Protein AF-A0A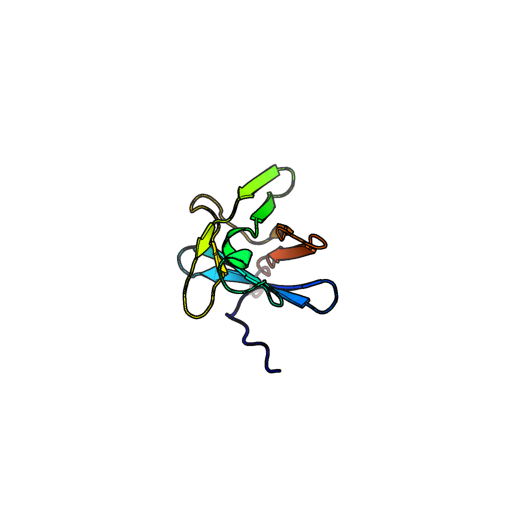1Y1QJY5-F1 (afdb_monomer_lite)

Sequence (114 aa):
MTSRTNGGIVATVDDVHHELVIAEDGKVSLYAEGLPEGDALKAVKVRLTVLKGTEKQESDMTLVEGDEAHFAAAAEVKLVAGDKVVALIQPAEGKPRMAKFEIPAETPVATPSK

Secondary structure (DSSP, 8-state):
------SSEEEEETTEEEEEEE-TT--EEEEETTPPPTHHHHT-EEEEEEEETTEEEEEEEEEE-SSS-EEEPPTT----TT-EEEEEEE-SSS--EEEEEEPPPPP---PPP-

Foldseek 3Di:
DDPDAPPFFWFADPNWIKGWDQDPLRKTKIATPPQDDDPQNQQKKKKKWKDDPPDIDIFTWPWDDDPGIITTTDPPDGDDAQIKMWMWIDGPDDDITITIGGRHHPDPPPDPDD

Radius of gyration: 15.48 Å; chains: 1; bounding box: 37×28×60 Å

Organism: NCBI:txid525917

pLDDT: mean 89.3, std 13.59, range [36.91, 98.69]

Structure (mmCIF, N/CA/C/O backbone):
data_AF-A0A1Y1QJY5-F1
#
_entry.id   AF-A0A1Y1QJY5-F1
#
loop_
_atom_site.group_PDB
_atom_site.id
_atom_site.type_symbol
_atom_site.label_atom_id
_atom_site.label_alt_id
_atom_site.label_comp_id
_atom_site.label_asym_id
_atom_site.label_entity_id
_atom_site.label_seq_id
_atom_site.pdbx_PDB_ins_code
_atom_site.Cartn_x
_atom_site.Cartn_y
_atom_site.Cartn_z
_atom_site.occupancy
_atom_site.B_iso_or_equiv
_atom_site.auth_seq_id
_atom_site.auth_comp_id
_atom_site.auth_asym_id
_atom_site.auth_atom_id
_atom_site.pdbx_PDB_model_num
ATOM 1 N N . MET A 1 1 ? 15.175 -17.786 -1.683 1.00 36.91 1 MET A N 1
ATOM 2 C CA . MET A 1 1 ? 15.046 -16.330 -1.480 1.00 36.91 1 MET A CA 1
ATOM 3 C C . MET A 1 1 ? 14.533 -16.115 -0.075 1.00 36.91 1 MET A C 1
ATOM 5 O O . MET A 1 1 ? 13.481 -16.641 0.256 1.00 36.91 1 MET A O 1
ATOM 9 N N . THR A 1 2 ? 15.310 -15.462 0.778 1.00 38.16 2 THR A N 1
ATOM 10 C CA . THR A 1 2 ? 14.882 -15.069 2.122 1.00 38.16 2 THR A CA 1
ATOM 11 C C . THR A 1 2 ? 14.063 -13.791 1.981 1.00 38.16 2 THR A C 1
ATOM 13 O O . THR A 1 2 ? 14.630 -12.737 1.714 1.00 38.16 2 THR A O 1
ATOM 16 N N . SER A 1 3 ? 12.739 -13.900 2.109 1.00 48.44 3 SER A N 1
ATOM 17 C CA . SER A 1 3 ? 11.848 -12.747 2.276 1.00 48.44 3 SER A CA 1
ATOM 18 C C . SER A 1 3 ? 12.328 -11.962 3.497 1.00 48.44 3 SER A C 1
ATOM 20 O O . SER A 1 3 ? 12.235 -12.465 4.618 1.00 48.44 3 SER A O 1
ATOM 22 N N . ARG A 1 4 ? 12.908 -10.771 3.303 1.00 58.16 4 ARG A N 1
ATOM 23 C CA . ARG A 1 4 ? 13.114 -9.836 4.414 1.00 58.16 4 ARG A CA 1
ATOM 24 C C . ARG A 1 4 ? 11.753 -9.234 4.716 1.00 58.16 4 ARG A C 1
ATOM 26 O O . ARG A 1 4 ? 11.231 -8.487 3.906 1.00 58.16 4 ARG A O 1
ATOM 33 N N . THR A 1 5 ? 11.170 -9.608 5.843 1.00 71.38 5 THR A N 1
ATOM 34 C CA . THR A 1 5 ? 9.990 -8.927 6.371 1.00 71.38 5 THR A CA 1
ATOM 35 C C . THR A 1 5 ? 10.462 -7.698 7.139 1.00 71.38 5 THR A C 1
ATOM 37 O O . THR A 1 5 ? 11.270 -7.826 8.061 1.00 71.38 5 THR A O 1
ATOM 40 N N . ASN A 1 6 ? 9.944 -6.529 6.787 1.00 80.56 6 ASN A N 1
ATOM 41 C CA . ASN A 1 6 ? 10.116 -5.257 7.484 1.00 80.56 6 ASN A CA 1
ATOM 42 C C . ASN A 1 6 ? 9.325 -5.183 8.811 1.00 80.56 6 ASN A C 1
ATOM 44 O O . ASN A 1 6 ? 9.254 -4.129 9.439 1.00 80.56 6 ASN A O 1
ATOM 48 N N . GLY A 1 7 ? 8.736 -6.301 9.252 1.00 84.81 7 GLY A N 1
ATOM 49 C CA . GLY A 1 7 ? 7.939 -6.397 10.478 1.00 84.81 7 GLY A CA 1
ATOM 50 C C . GLY A 1 7 ? 6.471 -6.017 10.273 1.00 84.81 7 GLY A C 1
ATOM 51 O O . GLY A 1 7 ? 5.768 -5.748 11.244 1.00 84.81 7 GLY A O 1
ATOM 52 N N . GLY A 1 8 ? 6.018 -5.969 9.019 1.00 91.19 8 GLY A N 1
ATOM 53 C CA . GLY A 1 8 ? 4.657 -5.630 8.632 1.00 91.19 8 GLY A CA 1
ATOM 54 C C . GLY A 1 8 ? 3.725 -6.834 8.504 1.00 91.19 8 GLY A C 1
ATOM 55 O O . GLY A 1 8 ? 4.054 -7.979 8.819 1.00 91.19 8 GLY A O 1
ATOM 56 N N . ILE A 1 9 ? 2.521 -6.553 8.015 1.00 95.25 9 ILE A N 1
ATOM 57 C CA . ILE A 1 9 ? 1.497 -7.549 7.700 1.00 95.25 9 ILE A CA 1
ATOM 58 C C . ILE A 1 9 ? 1.692 -7.972 6.248 1.00 95.25 9 ILE A C 1
ATOM 60 O O . ILE A 1 9 ? 1.639 -7.137 5.345 1.00 95.25 9 ILE A O 1
ATOM 64 N N . VAL A 1 10 ? 1.898 -9.267 6.017 1.00 95.75 10 VAL A N 1
ATOM 65 C CA . VAL A 1 10 ? 2.157 -9.812 4.680 1.00 95.75 10 VAL A CA 1
ATOM 66 C C . VAL A 1 10 ? 0.874 -10.360 4.059 1.00 95.75 10 VAL A C 1
ATOM 68 O O . VAL A 1 10 ? 0.126 -11.100 4.697 1.00 95.75 10 VAL A O 1
ATOM 71 N N . ALA A 1 11 ? 0.648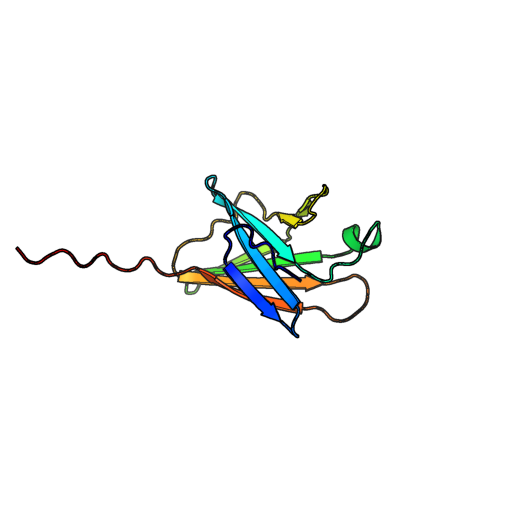 -10.025 2.793 1.00 96.56 11 ALA A N 1
ATOM 72 C CA . ALA A 1 11 ? -0.354 -10.625 1.928 1.00 96.56 11 ALA A CA 1
ATOM 73 C C . ALA A 1 11 ? 0.331 -11.241 0.700 1.00 96.56 11 ALA A C 1
ATOM 75 O O . ALA A 1 11 ? 1.273 -10.665 0.160 1.00 96.56 11 ALA A O 1
ATOM 76 N N . THR A 1 12 ? -0.167 -12.388 0.238 1.00 95.31 12 THR A N 1
ATOM 77 C CA . THR A 1 12 ? 0.343 -13.065 -0.964 1.00 95.31 12 THR A CA 1
ATOM 78 C C . THR A 1 12 ? -0.721 -13.047 -2.054 1.00 95.31 12 THR A C 1
ATOM 80 O O . THR A 1 12 ? -1.853 -13.477 -1.826 1.00 95.31 12 THR A O 1
ATOM 83 N N . VAL A 1 13 ? -0.360 -12.566 -3.245 1.00 95.00 13 VAL A N 1
ATOM 84 C CA . VAL A 1 13 ? -1.228 -12.540 -4.432 1.00 95.00 13 VAL A CA 1
ATOM 85 C C . VAL A 1 13 ? -0.456 -13.125 -5.606 1.00 95.00 13 VAL A C 1
ATOM 87 O O . VAL A 1 13 ? 0.574 -12.574 -5.978 1.00 95.00 13 VAL A O 1
ATOM 90 N N . ASP A 1 14 ? -0.955 -14.216 -6.194 1.00 91.44 14 ASP A N 1
ATOM 91 C CA . ASP A 1 14 ? -0.305 -14.921 -7.312 1.00 91.44 14 ASP A CA 1
ATOM 92 C C . ASP A 1 14 ? 1.184 -15.233 -7.038 1.00 91.44 14 ASP A C 1
ATOM 94 O O . ASP A 1 14 ? 2.051 -14.934 -7.856 1.00 91.44 14 ASP A O 1
ATOM 98 N N . ASP A 1 15 ? 1.480 -15.780 -5.852 1.00 90.69 15 ASP A N 1
ATOM 99 C CA . ASP A 1 15 ? 2.835 -16.092 -5.355 1.00 90.69 15 ASP A CA 1
ATOM 100 C C . ASP A 1 15 ? 3.786 -14.884 -5.202 1.00 90.69 15 ASP A C 1
ATOM 102 O O . ASP A 1 15 ? 4.984 -15.058 -4.993 1.00 90.69 15 ASP A O 1
ATOM 106 N N . VAL A 1 16 ? 3.261 -13.655 -5.259 1.00 91.75 16 VAL A N 1
ATOM 107 C CA . VAL A 1 16 ? 4.004 -12.409 -5.008 1.00 91.75 16 VAL A CA 1
ATOM 108 C C . VAL A 1 16 ? 3.655 -11.870 -3.625 1.00 91.75 16 VAL A C 1
ATOM 110 O O . VAL A 1 16 ? 2.471 -11.735 -3.304 1.00 91.75 16 VAL A O 1
ATOM 113 N N . HIS A 1 17 ? 4.664 -11.519 -2.823 1.00 94.31 17 HIS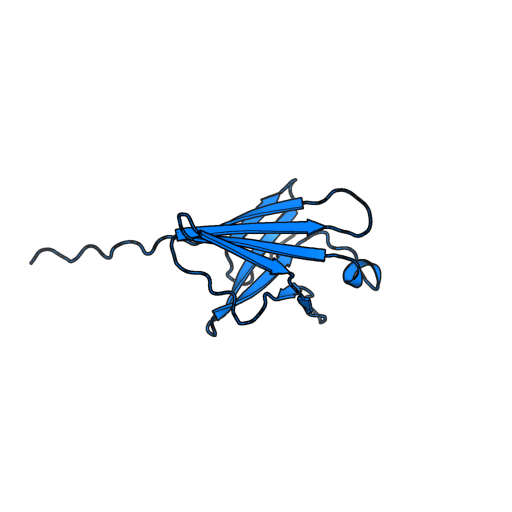 A N 1
ATOM 114 C CA . HIS A 1 17 ? 4.442 -10.919 -1.508 1.00 94.31 17 HIS A CA 1
ATOM 115 C C . HIS A 1 17 ? 4.244 -9.401 -1.563 1.00 94.31 17 HIS A C 1
ATOM 117 O O . HIS A 1 17 ? 4.924 -8.665 -2.285 1.00 94.31 17 HIS A O 1
ATOM 123 N N . HIS A 1 18 ? 3.330 -8.936 -0.720 1.00 95.94 18 HIS A N 1
ATOM 124 C CA . HIS A 1 18 ? 3.067 -7.538 -0.416 1.00 95.94 18 HIS A CA 1
ATOM 125 C C . HIS A 1 18 ? 3.131 -7.378 1.095 1.00 95.94 18 HIS A C 1
ATOM 127 O O . HIS A 1 18 ? 2.500 -8.146 1.814 1.00 95.94 18 HIS A O 1
ATOM 133 N N . GLU A 1 19 ? 3.864 -6.391 1.589 1.00 96.88 19 GLU A N 1
ATOM 134 C CA . GLU A 1 19 ? 4.006 -6.142 3.020 1.00 96.88 19 GLU A CA 1
ATOM 135 C C . GLU A 1 19 ? 3.522 -4.732 3.353 1.00 96.88 19 GLU A C 1
ATOM 137 O O . GLU A 1 19 ? 4.029 -3.740 2.828 1.00 96.88 19 GLU A O 1
ATOM 142 N N . LEU A 1 20 ? 2.522 -4.653 4.228 1.00 97.62 20 LEU A N 1
ATOM 143 C CA . LEU A 1 20 ? 2.006 -3.408 4.776 1.00 97.62 20 LEU A CA 1
ATOM 144 C C . LEU A 1 20 ? 2.685 -3.143 6.121 1.00 97.62 20 LEU A C 1
ATOM 146 O O . LEU A 1 20 ? 2.465 -3.868 7.091 1.00 97.62 20 LEU A O 1
ATOM 150 N N . VAL A 1 21 ? 3.500 -2.098 6.182 1.00 96.19 21 VAL A N 1
ATOM 151 C CA . VAL A 1 21 ? 4.259 -1.705 7.372 1.00 96.19 21 VAL A CA 1
ATOM 152 C C . VAL A 1 21 ? 3.609 -0.480 7.998 1.00 96.19 21 VAL A C 1
ATOM 154 O O . VAL A 1 21 ? 3.314 0.495 7.307 1.00 96.19 21 VAL A O 1
ATOM 157 N N . ILE A 1 22 ? 3.409 -0.529 9.313 1.00 94.94 22 ILE A N 1
ATOM 158 C CA . ILE A 1 22 ? 2.971 0.606 10.125 1.00 94.94 22 ILE A CA 1
ATOM 159 C C . ILE A 1 22 ? 4.143 0.948 11.041 1.00 94.94 22 ILE A C 1
ATOM 161 O O . ILE A 1 22 ? 4.477 0.170 11.932 1.00 94.94 22 ILE A O 1
ATOM 165 N N . ALA A 1 23 ? 4.804 2.073 10.782 1.00 91.69 23 ALA A N 1
ATOM 166 C CA . ALA A 1 23 ? 5.920 2.539 11.596 1.00 91.69 23 ALA A CA 1
ATOM 167 C C . ALA A 1 23 ? 5.445 3.034 12.976 1.00 91.69 23 ALA A C 1
ATOM 169 O O . ALA A 1 23 ? 4.260 3.298 13.182 1.00 91.69 23 ALA A O 1
ATOM 170 N N . GLU A 1 24 ? 6.377 3.200 13.921 1.00 88.25 24 GLU A N 1
ATOM 171 C CA . GLU A 1 24 ? 6.072 3.672 15.285 1.00 88.25 24 GLU A CA 1
ATOM 172 C C . GLU A 1 24 ? 5.414 5.063 15.310 1.00 88.25 24 GLU A C 1
ATOM 174 O O . GLU A 1 24 ? 4.596 5.351 16.181 1.00 88.25 24 GLU A O 1
ATOM 179 N N . ASP A 1 25 ? 5.731 5.916 14.332 1.00 88.81 25 ASP A N 1
ATOM 180 C CA . ASP A 1 25 ? 5.119 7.238 14.149 1.00 88.81 25 ASP A CA 1
ATOM 181 C C . ASP A 1 25 ? 3.736 7.184 13.463 1.00 88.81 25 ASP A C 1
ATOM 183 O O . ASP A 1 25 ? 3.105 8.218 13.234 1.00 88.81 25 ASP A O 1
ATOM 187 N N . GLY A 1 26 ? 3.249 5.979 13.150 1.00 90.44 26 GLY A N 1
ATOM 188 C CA . GLY A 1 26 ? 1.983 5.720 12.476 1.00 90.44 26 GLY A CA 1
ATOM 189 C C . GLY A 1 26 ? 2.045 5.817 10.952 1.00 90.44 26 GLY A C 1
ATOM 190 O O . GLY A 1 26 ? 1.012 5.635 10.305 1.00 90.44 26 GLY A O 1
ATOM 191 N N . LYS A 1 27 ? 3.213 6.089 10.353 1.00 94.94 27 LYS A N 1
ATOM 192 C CA . LYS A 1 27 ? 3.353 6.140 8.895 1.00 94.94 27 LYS A CA 1
ATOM 193 C C . LYS A 1 27 ? 3.112 4.761 8.284 1.00 94.94 27 LYS A C 1
ATOM 195 O O . LYS A 1 27 ? 3.689 3.763 8.712 1.00 94.94 27 LYS A O 1
ATOM 200 N N . VAL A 1 28 ? 2.282 4.727 7.244 1.00 97.50 28 VAL A N 1
ATOM 201 C CA . VAL A 1 28 ? 1.920 3.499 6.530 1.00 97.50 28 VAL A CA 1
ATOM 202 C C . VAL A 1 28 ? 2.701 3.401 5.225 1.00 97.50 28 VAL A C 1
ATOM 204 O O . VAL A 1 28 ? 2.611 4.294 4.376 1.00 97.50 28 VAL A O 1
ATOM 207 N N . SER A 1 29 ? 3.409 2.288 5.047 1.00 97.69 29 SER A N 1
ATOM 208 C CA . SER A 1 29 ? 4.164 1.963 3.838 1.00 97.69 29 SER A CA 1
ATOM 209 C C . SER A 1 29 ? 3.734 0.617 3.260 1.00 97.69 29 SER A C 1
ATOM 211 O O . SER A 1 29 ? 3.420 -0.313 3.997 1.00 97.69 29 SER A O 1
ATOM 213 N N . LEU A 1 30 ? 3.745 0.503 1.934 1.00 97.94 30 LEU A N 1
ATOM 214 C CA . LEU A 1 30 ? 3.543 -0.740 1.201 1.00 97.94 30 LEU A CA 1
ATOM 215 C C . LEU A 1 30 ? 4.821 -1.102 0.446 1.00 97.94 30 LEU A C 1
ATOM 217 O O . LEU A 1 30 ? 5.255 -0.363 -0.443 1.00 97.94 30 LEU A O 1
ATOM 221 N N . TYR A 1 31 ? 5.355 -2.274 0.764 1.00 96.06 31 TYR A N 1
ATOM 222 C CA . TYR A 1 31 ? 6.423 -2.940 0.032 1.00 96.06 31 TYR A CA 1
ATOM 223 C C . TYR A 1 31 ? 5.810 -4.035 -0.837 1.00 96.06 31 TYR A C 1
ATOM 225 O O . TYR A 1 31 ? 4.826 -4.674 -0.457 1.00 96.06 31 TYR A O 1
ATOM 233 N N . ALA A 1 32 ? 6.356 -4.237 -2.031 1.00 93.19 32 ALA A N 1
ATOM 234 C CA . ALA A 1 32 ? 5.839 -5.224 -2.965 1.00 93.19 32 ALA A CA 1
ATOM 235 C C . ALA A 1 32 ? 6.972 -5.869 -3.752 1.00 93.19 32 ALA A C 1
ATOM 237 O O . ALA A 1 32 ? 7.816 -5.183 -4.326 1.00 93.19 32 ALA A O 1
ATOM 238 N N . GLU A 1 33 ? 6.938 -7.193 -3.841 1.00 90.81 33 GLU A N 1
ATOM 239 C CA . GLU A 1 33 ? 7.792 -7.934 -4.757 1.00 90.81 33 GLU A CA 1
ATOM 240 C C . GLU A 1 33 ? 7.308 -7.772 -6.211 1.00 90.81 33 GLU A C 1
ATOM 242 O O . GLU A 1 33 ? 6.146 -7.438 -6.497 1.00 90.81 33 GLU A O 1
ATOM 247 N N . GLY A 1 34 ? 8.220 -8.012 -7.159 1.00 85.88 34 GLY A N 1
ATOM 248 C CA . GLY A 1 34 ? 7.907 -8.005 -8.591 1.00 85.88 34 GLY A CA 1
ATOM 249 C C . GLY A 1 34 ? 7.397 -6.656 -9.107 1.00 85.88 34 GLY A C 1
ATOM 250 O O . GLY A 1 34 ? 6.549 -6.616 -10.006 1.00 85.88 34 GLY A O 1
ATOM 251 N N . LEU A 1 35 ? 7.844 -5.552 -8.502 1.00 87.44 35 LEU A N 1
ATOM 252 C CA . LEU A 1 35 ? 7.696 -4.222 -9.081 1.00 87.44 35 LEU A CA 1
ATOM 253 C C . LEU A 1 35 ? 8.683 -4.052 -10.247 1.00 87.44 35 LEU A C 1
ATOM 255 O O . LEU A 1 35 ? 9.768 -4.634 -10.215 1.00 87.44 35 LEU A O 1
ATOM 259 N N . PRO A 1 36 ? 8.323 -3.277 -11.283 1.00 90.31 36 PRO A N 1
ATOM 260 C CA . PRO A 1 36 ? 9.268 -2.928 -12.332 1.00 90.31 36 PRO A CA 1
ATOM 261 C C . PRO A 1 36 ? 10.386 -2.038 -11.774 1.00 90.31 36 PRO A C 1
ATOM 263 O O . PRO A 1 36 ? 10.208 -1.357 -10.766 1.00 90.31 36 PRO A O 1
ATOM 266 N N . GLU A 1 37 ? 11.526 -2.013 -12.457 1.00 88.06 37 GLU A N 1
ATOM 267 C CA . GLU A 1 37 ? 12.683 -1.194 -12.085 1.00 88.06 37 GLU A CA 1
ATOM 268 C C . GLU A 1 37 ? 12.741 0.119 -12.890 1.00 88.06 37 GLU A C 1
ATOM 270 O O . GLU A 1 37 ? 12.081 0.278 -13.923 1.00 88.06 37 GLU A O 1
ATOM 275 N N . GLY A 1 38 ? 13.559 1.070 -12.427 1.00 89.81 38 GLY A N 1
ATOM 276 C CA . GLY A 1 38 ? 13.846 2.316 -13.143 1.00 89.81 38 GLY A CA 1
ATOM 277 C C . GLY A 1 38 ? 12.612 3.196 -13.368 1.00 89.81 38 GLY A C 1
ATOM 278 O O . GLY A 1 38 ? 11.758 3.337 -12.496 1.00 89.81 38 GLY A O 1
ATOM 279 N N . ASP A 1 39 ? 12.502 3.805 -14.550 1.00 90.69 39 ASP A N 1
ATOM 280 C CA . ASP A 1 39 ? 11.411 4.742 -14.853 1.00 90.69 39 ASP A CA 1
ATOM 281 C C . ASP A 1 39 ? 10.028 4.076 -14.914 1.00 90.69 39 ASP A C 1
ATOM 283 O O . ASP A 1 39 ? 9.017 4.733 -14.667 1.00 90.69 39 ASP A O 1
ATOM 287 N N . ALA A 1 40 ? 9.966 2.766 -15.166 1.00 92.44 40 ALA A N 1
ATOM 288 C CA . ALA A 1 40 ? 8.708 2.027 -15.139 1.00 92.44 40 ALA A CA 1
ATOM 289 C C . ALA A 1 40 ? 8.113 1.945 -13.719 1.00 92.44 40 ALA A C 1
ATOM 291 O O . ALA A 1 40 ? 6.888 1.924 -13.578 1.00 92.44 40 ALA A O 1
ATOM 292 N N . LEU A 1 41 ? 8.946 1.980 -12.668 1.00 94.44 41 LEU A N 1
ATOM 293 C CA . LEU A 1 41 ? 8.490 2.051 -11.274 1.00 94.44 41 LEU A CA 1
ATOM 294 C C . LEU A 1 41 ? 7.691 3.326 -10.996 1.00 94.44 41 LEU A C 1
ATOM 296 O O . LEU A 1 41 ? 6.653 3.279 -10.340 1.00 94.44 41 LEU A O 1
ATOM 300 N N . LYS A 1 42 ? 8.127 4.458 -11.555 1.00 95.50 42 LYS A N 1
ATOM 301 C CA . LYS A 1 42 ? 7.476 5.769 -11.381 1.00 95.50 42 LYS A CA 1
ATOM 302 C C . LYS A 1 42 ? 6.082 5.827 -12.006 1.00 95.50 42 LYS A C 1
ATOM 304 O O . LYS A 1 42 ? 5.281 6.687 -11.652 1.00 95.50 42 LYS A O 1
ATOM 309 N N . ALA A 1 43 ? 5.789 4.922 -12.938 1.00 96.12 43 ALA A N 1
ATOM 310 C CA . ALA A 1 43 ? 4.486 4.811 -13.578 1.00 96.12 43 ALA A CA 1
ATOM 311 C C . ALA A 1 43 ? 3.522 3.868 -12.831 1.00 96.12 43 ALA A C 1
ATOM 313 O O . ALA A 1 43 ? 2.342 3.798 -13.188 1.00 96.12 43 ALA A O 1
ATOM 314 N N . VAL A 1 44 ? 3.992 3.158 -11.798 1.00 97.44 44 VAL A N 1
ATOM 315 C CA . VAL A 1 44 ? 3.140 2.330 -10.939 1.00 97.44 44 VAL A CA 1
ATOM 316 C C . VAL A 1 44 ? 2.275 3.233 -10.068 1.00 97.44 44 VAL A C 1
ATOM 318 O O . VAL A 1 44 ? 2.767 4.114 -9.366 1.00 97.44 44 VAL A O 1
ATOM 321 N N . LYS A 1 45 ? 0.967 2.984 -10.085 1.00 98.19 45 LYS A N 1
ATOM 322 C CA . LYS A 1 45 ? 0.002 3.655 -9.214 1.00 98.19 45 LYS A CA 1
ATOM 323 C C . LYS A 1 45 ? -0.446 2.696 -8.132 1.00 98.19 45 LYS A C 1
ATOM 325 O O . LYS A 1 45 ? -0.806 1.556 -8.424 1.00 98.19 45 LYS A O 1
ATOM 330 N N . VAL A 1 46 ? -0.470 3.174 -6.896 1.00 98.56 46 VAL A N 1
ATOM 331 C CA . VAL A 1 46 ? -0.980 2.406 -5.765 1.00 98.56 46 VAL A CA 1
ATOM 332 C C . VAL A 1 46 ? -2.077 3.199 -5.079 1.00 98.56 46 VAL A C 1
ATOM 334 O O . VAL A 1 46 ? -1.878 4.360 -4.732 1.00 98.56 46 VAL A O 1
ATOM 337 N N . ARG A 1 47 ? -3.229 2.561 -4.869 1.00 98.69 47 ARG A N 1
ATOM 338 C CA . ARG A 1 47 ? -4.312 3.099 -4.042 1.00 98.69 47 ARG A CA 1
ATOM 339 C C . ARG A 1 47 ? -4.549 2.200 -2.848 1.00 98.69 47 ARG A C 1
ATOM 341 O O . ARG A 1 47 ? -4.812 1.009 -3.014 1.00 98.69 47 ARG A O 1
ATOM 348 N N . LEU A 1 48 ? -4.533 2.796 -1.664 1.00 98.56 48 LEU A N 1
ATOM 349 C CA . LEU A 1 48 ? -4.939 2.159 -0.426 1.00 98.56 48 LEU A CA 1
ATOM 350 C C . LEU A 1 48 ? -6.414 2.458 -0.154 1.00 98.56 48 LEU A C 1
ATOM 352 O O . LEU A 1 48 ? -6.839 3.611 -0.169 1.00 98.56 48 LEU A O 1
ATOM 356 N N . THR A 1 49 ? -7.197 1.418 0.104 1.00 98.50 49 THR A N 1
ATOM 357 C CA . THR A 1 49 ? -8.571 1.517 0.602 1.00 98.50 49 THR A CA 1
ATOM 358 C C . THR A 1 49 ? -8.615 0.956 2.012 1.00 98.50 49 THR A C 1
ATOM 360 O O . THR A 1 49 ? -8.267 -0.204 2.215 1.00 98.50 49 THR A O 1
ATOM 363 N N . VAL A 1 50 ? -9.061 1.759 2.971 1.00 98.06 50 VAL A N 1
ATOM 364 C CA . VAL A 1 50 ? -9.244 1.364 4.369 1.00 98.06 50 VAL A CA 1
ATOM 365 C C . VAL A 1 50 ? -10.736 1.294 4.658 1.00 98.06 50 VAL A C 1
ATOM 367 O O . VAL A 1 50 ? -11.460 2.273 4.471 1.00 98.06 50 VAL A O 1
ATOM 370 N N . LEU A 1 51 ? -11.198 0.127 5.094 1.00 96.88 51 LEU A N 1
ATOM 371 C CA . LEU A 1 51 ? -12.569 -0.116 5.525 1.00 96.88 51 LEU A CA 1
ATOM 372 C C . LEU A 1 51 ? -12.613 -0.086 7.054 1.00 96.88 51 LEU A C 1
ATOM 374 O O . LEU A 1 51 ? -12.080 -0.983 7.710 1.00 96.88 51 LEU A O 1
ATOM 378 N N . LYS A 1 52 ? -13.273 0.941 7.593 1.00 92.38 52 LYS A N 1
ATOM 379 C CA . LYS A 1 52 ? -13.408 1.235 9.026 1.00 92.38 52 LYS A CA 1
ATOM 380 C C . LYS A 1 52 ? -14.830 0.901 9.464 1.00 92.38 52 LYS A C 1
ATOM 382 O O . LYS A 1 52 ? -15.704 1.762 9.568 1.00 92.38 52 LYS A O 1
ATOM 387 N N . GLY A 1 53 ? -15.111 -0.393 9.604 1.00 87.62 53 GLY A N 1
ATOM 388 C CA . GLY A 1 53 ? -16.475 -0.884 9.807 1.00 87.62 53 GLY A CA 1
ATOM 389 C C . GLY A 1 53 ? -17.371 -0.591 8.597 1.00 87.62 53 GLY A C 1
ATOM 390 O O . GLY A 1 53 ? -17.285 -1.283 7.586 1.00 87.62 53 GLY A O 1
ATOM 391 N N . THR A 1 54 ? -18.242 0.418 8.707 1.00 89.25 54 THR A N 1
ATOM 392 C CA . THR A 1 54 ? -19.136 0.848 7.608 1.00 89.25 54 THR A CA 1
ATOM 393 C C . THR A 1 54 ? -18.579 2.013 6.789 1.00 89.25 54 THR A C 1
ATOM 395 O O . THR A 1 54 ? -19.105 2.317 5.719 1.00 89.25 54 THR A O 1
ATOM 398 N N . GLU A 1 55 ? -17.504 2.646 7.262 1.00 94.44 55 GLU A N 1
ATOM 399 C CA . GLU A 1 55 ? -16.854 3.759 6.580 1.00 94.44 55 GLU A CA 1
ATOM 400 C C . GLU A 1 55 ? -15.748 3.275 5.637 1.00 94.44 55 GLU A C 1
ATOM 402 O O . GLU A 1 55 ? -15.131 2.224 5.837 1.00 94.44 55 GLU A O 1
ATOM 407 N N . LYS A 1 56 ? -15.474 4.077 4.604 1.00 96.81 56 LYS A N 1
ATOM 408 C CA . LYS A 1 56 ? -14.409 3.835 3.629 1.00 96.81 56 LYS A CA 1
ATOM 409 C C . LYS A 1 56 ? -13.553 5.087 3.463 1.00 96.81 56 LYS A C 1
ATOM 411 O O . LYS A 1 56 ? -14.085 6.156 3.176 1.00 96.81 56 LYS A O 1
ATOM 416 N N . GLN A 1 57 ? -12.237 4.922 3.551 1.00 97.81 57 GLN A N 1
ATOM 417 C CA . GLN A 1 57 ? -11.239 5.932 3.203 1.00 97.81 57 GLN A CA 1
ATOM 418 C C . GLN A 1 57 ? -10.385 5.413 2.041 1.00 97.81 57 GLN A C 1
ATOM 420 O O . GLN A 1 57 ? -9.894 4.289 2.092 1.00 97.81 57 GLN A O 1
ATOM 425 N N . GLU A 1 58 ? -10.199 6.221 1.001 1.00 98.06 58 GLU A N 1
ATOM 426 C CA . GLU A 1 58 ? -9.274 5.932 -0.101 1.00 98.06 58 GLU A CA 1
ATOM 427 C C . GLU A 1 58 ? -8.122 6.939 -0.077 1.00 98.06 58 GLU A C 1
ATOM 429 O O . GLU A 1 58 ? -8.336 8.120 0.193 1.00 98.06 58 GLU A O 1
ATOM 434 N N . SER A 1 59 ? -6.904 6.476 -0.350 1.00 98.06 59 SER A N 1
ATOM 435 C CA . SER A 1 59 ? -5.708 7.313 -0.429 1.00 98.06 59 SER A CA 1
ATOM 436 C C . SER A 1 59 ? -4.779 6.775 -1.509 1.00 98.06 59 SER A C 1
ATOM 438 O O . SER A 1 59 ? -4.400 5.602 -1.487 1.00 98.06 59 SER A O 1
ATOM 440 N N . ASP A 1 60 ? -4.429 7.623 -2.472 1.00 98.38 60 ASP A N 1
ATOM 441 C CA . ASP A 1 60 ? -3.362 7.307 -3.416 1.00 98.38 60 ASP A CA 1
ATOM 442 C C . ASP A 1 60 ? -2.017 7.382 -2.674 1.00 98.38 60 ASP A C 1
ATOM 444 O O . ASP A 1 60 ? -1.753 8.319 -1.918 1.00 98.38 60 ASP A O 1
ATOM 448 N N . MET A 1 61 ? -1.175 6.370 -2.862 1.00 98.56 61 MET A N 1
ATOM 449 C CA . MET A 1 61 ? 0.128 6.279 -2.213 1.00 98.56 61 MET A CA 1
ATOM 450 C C . MET A 1 61 ? 1.214 6.870 -3.112 1.00 98.56 61 MET A C 1
ATOM 452 O O . MET A 1 61 ? 1.165 6.762 -4.338 1.00 98.56 61 MET A O 1
ATOM 456 N N . THR A 1 62 ? 2.220 7.475 -2.492 1.00 98.25 62 THR A N 1
ATOM 457 C CA . THR A 1 62 ? 3.340 8.115 -3.187 1.00 98.25 62 THR A CA 1
ATOM 458 C C . THR A 1 62 ? 4.555 7.199 -3.180 1.00 98.25 62 THR A C 1
ATOM 460 O O . THR A 1 62 ? 4.914 6.665 -2.133 1.00 98.25 62 THR A O 1
ATOM 463 N N . LEU A 1 63 ? 5.197 7.027 -4.337 1.00 97.81 63 LEU A N 1
ATOM 464 C CA . LEU A 1 63 ? 6.469 6.314 -4.434 1.00 97.81 63 LEU A CA 1
ATOM 465 C C . LEU A 1 63 ? 7.542 7.040 -3.611 1.00 97.81 63 LEU A C 1
ATOM 467 O O . LEU A 1 63 ? 7.770 8.236 -3.785 1.00 97.81 63 LEU A O 1
ATOM 471 N N . VAL A 1 64 ? 8.215 6.296 -2.745 1.00 96.62 64 VAL A N 1
ATOM 472 C CA . VAL A 1 64 ? 9.426 6.710 -2.046 1.00 96.62 64 VAL A CA 1
ATOM 473 C C . VAL A 1 64 ? 10.587 5.953 -2.677 1.00 96.62 64 VAL A C 1
ATOM 475 O O . VAL A 1 64 ? 10.675 4.729 -2.576 1.00 96.62 64 VAL A O 1
ATOM 478 N N . GLU A 1 65 ? 11.453 6.692 -3.367 1.00 92.25 65 GLU A N 1
ATOM 479 C CA . GLU A 1 65 ? 12.664 6.156 -3.991 1.00 92.25 65 GLU A CA 1
ATOM 480 C C . GLU A 1 65 ? 13.776 5.944 -2.947 1.00 92.25 65 GLU A C 1
ATOM 482 O O . GLU A 1 65 ? 13.821 6.620 -1.917 1.00 92.25 65 GLU A O 1
ATOM 487 N N . GLY A 1 66 ? 14.686 5.007 -3.215 1.00 87.94 66 GLY A N 1
ATOM 488 C CA . GLY A 1 66 ? 15.802 4.658 -2.335 1.00 87.94 66 GLY A CA 1
ATOM 489 C C . GLY A 1 66 ? 16.290 3.230 -2.579 1.00 87.94 66 GLY A C 1
ATOM 490 O O . GLY A 1 66 ? 15.877 2.597 -3.550 1.00 87.94 66 GLY A O 1
ATOM 491 N N . ASP A 1 67 ? 17.139 2.724 -1.680 1.00 84.25 67 ASP A N 1
ATOM 492 C CA . ASP A 1 67 ? 17.685 1.358 -1.757 1.00 84.25 67 ASP A CA 1
ATOM 493 C C . ASP A 1 67 ? 16.586 0.282 -1.722 1.00 84.25 67 ASP A C 1
ATOM 495 O O . ASP A 1 67 ? 16.703 -0.754 -2.374 1.00 84.25 67 ASP A O 1
ATOM 499 N N . GLU A 1 68 ? 15.498 0.545 -0.991 1.00 88.88 68 GLU A N 1
ATOM 500 C CA . GLU A 1 68 ? 14.289 -0.276 -0.974 1.00 88.88 68 GLU A CA 1
ATOM 501 C C . GLU A 1 68 ? 13.069 0.607 -1.256 1.00 88.88 68 GLU A C 1
ATOM 503 O O . GLU A 1 68 ? 12.488 1.245 -0.367 1.00 88.88 68 GLU A O 1
ATOM 508 N N . ALA A 1 69 ? 12.721 0.692 -2.540 1.00 93.69 69 ALA A N 1
ATOM 509 C CA . ALA A 1 69 ? 11.595 1.490 -2.989 1.00 93.69 69 ALA A CA 1
ATOM 510 C C . ALA A 1 69 ? 10.271 0.934 -2.448 1.00 93.69 69 ALA A C 1
ATOM 512 O O . ALA A 1 69 ? 10.015 -0.270 -2.474 1.00 93.69 69 ALA A O 1
ATOM 513 N N . HIS A 1 70 ? 9.411 1.833 -1.985 1.00 96.19 70 HIS A N 1
ATOM 514 C CA . HIS A 1 70 ? 8.114 1.499 -1.404 1.00 96.19 70 HIS A CA 1
ATOM 515 C C . HIS A 1 70 ? 7.102 2.604 -1.688 1.00 96.19 70 HIS A C 1
ATOM 517 O O . HIS A 1 70 ? 7.450 3.679 -2.172 1.00 96.19 70 HIS A O 1
ATOM 523 N N . PHE A 1 71 ? 5.835 2.363 -1.371 1.00 98.25 71 PHE A N 1
ATOM 524 C CA . PHE A 1 71 ? 4.784 3.368 -1.491 1.00 98.25 71 PHE A CA 1
ATOM 525 C C . PHE A 1 71 ? 4.359 3.825 -0.101 1.00 98.25 71 PHE A C 1
ATOM 527 O O . PHE A 1 71 ? 4.039 2.992 0.738 1.00 98.25 71 PHE A O 1
ATOM 534 N N . ALA A 1 72 ? 4.340 5.130 0.154 1.00 98.00 72 ALA A N 1
ATOM 535 C CA . ALA A 1 72 ? 3.888 5.707 1.415 1.00 98.00 72 ALA A CA 1
ATOM 536 C C . ALA A 1 72 ? 2.471 6.270 1.273 1.00 98.00 72 ALA A C 1
ATOM 538 O O . ALA A 1 72 ? 2.164 6.968 0.303 1.00 98.00 72 ALA A O 1
ATOM 539 N N . ALA A 1 73 ? 1.605 5.980 2.241 1.00 98.00 73 ALA A N 1
ATOM 540 C CA . ALA A 1 73 ? 0.297 6.617 2.325 1.00 98.00 73 ALA A CA 1
ATOM 541 C C . ALA A 1 73 ? 0.430 8.091 2.745 1.00 98.00 73 ALA A C 1
ATOM 543 O O . ALA A 1 73 ? 1.446 8.507 3.310 1.00 98.00 73 ALA A O 1
ATOM 544 N N . ALA A 1 74 ? -0.620 8.874 2.500 1.00 96.38 74 ALA A N 1
ATOM 545 C CA . ALA A 1 74 ? -0.715 10.230 3.023 1.00 96.38 74 ALA A CA 1
ATOM 546 C C . ALA A 1 74 ? -0.801 10.226 4.565 1.00 96.38 74 ALA A C 1
ATOM 548 O O . ALA A 1 74 ? -1.299 9.272 5.165 1.00 96.38 74 ALA A O 1
ATOM 549 N N . ALA A 1 75 ? -0.319 11.289 5.217 1.00 93.56 75 ALA A N 1
ATOM 550 C CA . ALA A 1 75 ? -0.164 11.345 6.677 1.00 93.56 75 ALA A CA 1
ATOM 551 C C . ALA A 1 75 ? -1.496 11.246 7.452 1.00 93.56 75 ALA A C 1
ATOM 553 O O . ALA A 1 75 ? -1.526 10.863 8.621 1.00 93.56 75 ALA A O 1
ATOM 554 N N . GLU A 1 76 ? -2.613 11.588 6.815 1.00 93.31 76 GLU A N 1
ATOM 555 C CA . GLU A 1 76 ? -3.964 11.456 7.357 1.00 93.31 76 GLU A CA 1
ATOM 556 C C . GLU A 1 76 ? -4.488 10.011 7.371 1.00 93.31 76 GLU A C 1
ATOM 558 O O 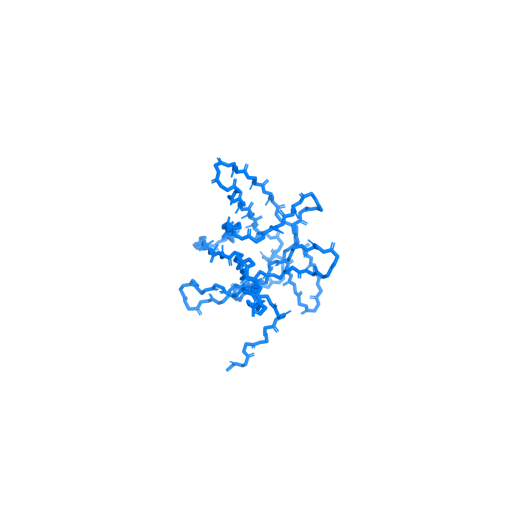. GLU A 1 76 ? -5.513 9.728 8.002 1.00 93.31 76 GLU A O 1
ATOM 563 N N . VAL A 1 77 ? -3.818 9.083 6.683 1.00 95.69 77 VAL A N 1
ATOM 564 C CA . VAL A 1 77 ? -4.169 7.665 6.725 1.00 95.69 77 VAL A CA 1
ATOM 565 C C . VAL A 1 77 ? -3.679 7.081 8.039 1.00 95.69 77 VAL A C 1
ATOM 567 O O . VAL A 1 77 ? -2.490 6.869 8.249 1.00 95.69 77 VAL A O 1
ATOM 570 N N . LYS A 1 78 ? -4.635 6.780 8.916 1.00 92.25 78 LYS A N 1
ATOM 571 C CA . LYS A 1 78 ? -4.400 6.051 10.162 1.00 92.25 78 LYS A CA 1
ATOM 572 C C . LYS A 1 78 ? -5.105 4.712 10.098 1.00 92.25 78 LYS A C 1
ATOM 574 O O . LYS A 1 78 ? -6.306 4.679 9.804 1.00 92.25 78 LYS A O 1
ATOM 579 N N . LEU A 1 79 ? -4.347 3.661 10.383 1.00 94.69 79 LEU A N 1
ATOM 580 C CA . LEU A 1 79 ? -4.829 2.295 10.513 1.00 94.69 79 LEU A CA 1
ATOM 581 C C . LEU A 1 79 ? -4.978 1.966 11.992 1.00 94.69 79 LEU A C 1
ATOM 583 O O . LEU A 1 79 ? -4.088 2.267 12.787 1.00 94.69 79 LEU A O 1
ATOM 587 N N . VAL A 1 80 ? -6.101 1.362 12.351 1.00 91.94 80 VAL A N 1
ATOM 588 C CA . VAL A 1 80 ? -6.362 0.881 13.708 1.00 91.94 80 VAL A CA 1
ATOM 589 C C . VAL A 1 80 ? -6.690 -0.605 13.693 1.00 91.94 80 VAL A C 1
ATOM 591 O O . VAL A 1 80 ? -6.994 -1.190 12.652 1.00 91.94 80 VAL A O 1
ATOM 594 N N . ALA A 1 81 ? -6.608 -1.226 14.866 1.00 91.88 81 ALA A N 1
ATOM 595 C CA . ALA A 1 81 ? -6.933 -2.630 15.053 1.00 91.88 81 ALA A CA 1
ATOM 596 C C . ALA A 1 81 ? -8.335 -2.963 14.507 1.00 91.88 81 ALA 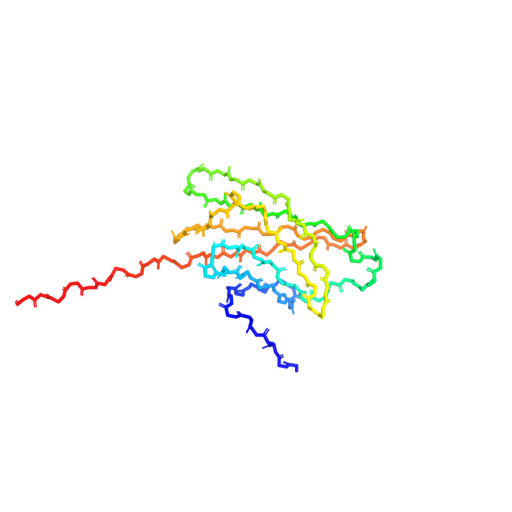A C 1
ATOM 598 O O . ALA A 1 81 ? -9.311 -2.278 14.816 1.00 91.88 81 ALA A O 1
ATOM 599 N N . GLY A 1 82 ? -8.435 -4.025 13.704 1.00 92.75 82 GLY A N 1
ATOM 600 C CA . GLY A 1 82 ? -9.680 -4.457 13.066 1.00 92.75 82 GLY A CA 1
ATOM 601 C C . GLY A 1 82 ? -10.002 -3.794 11.721 1.00 92.75 82 GLY A C 1
ATOM 602 O O . GLY A 1 82 ? -10.936 -4.246 11.053 1.00 92.75 82 GLY A O 1
ATOM 603 N N . ASP A 1 83 ? -9.243 -2.781 11.286 1.00 95.50 83 ASP A N 1
ATOM 604 C CA . ASP A 1 83 ? -9.387 -2.231 9.935 1.00 95.50 83 ASP A CA 1
ATOM 605 C C . ASP A 1 83 ? -9.096 -3.306 8.877 1.00 95.50 83 ASP A C 1
ATOM 607 O O . ASP A 1 83 ? -8.162 -4.108 8.995 1.00 95.50 83 ASP A O 1
ATOM 611 N N . LYS A 1 84 ? -9.878 -3.294 7.792 1.00 97.19 84 LYS A N 1
ATOM 612 C CA . LYS A 1 84 ? -9.570 -4.078 6.587 1.00 97.19 84 LYS A CA 1
ATOM 613 C C . LYS A 1 84 ? -8.967 -3.163 5.545 1.00 97.19 84 LYS A C 1
ATOM 615 O O . LYS A 1 84 ? -9.544 -2.128 5.216 1.00 97.19 84 LYS A O 1
ATOM 620 N N . VAL A 1 85 ? -7.832 -3.561 4.995 1.00 98.12 85 VAL A N 1
ATOM 621 C CA . VAL A 1 85 ? -7.068 -2.741 4.061 1.00 98.12 85 VAL A CA 1
ATOM 622 C C . VAL A 1 85 ? -6.940 -3.469 2.733 1.00 98.12 85 VAL A C 1
ATOM 624 O O . VAL A 1 85 ? -6.654 -4.662 2.683 1.00 98.12 85 VAL A O 1
ATOM 627 N N . VAL A 1 86 ? -7.151 -2.749 1.637 1.00 98.38 86 VAL A N 1
ATOM 628 C CA . VAL A 1 86 ? -6.922 -3.246 0.280 1.00 98.38 86 VAL A CA 1
ATOM 629 C C . VAL A 1 86 ? -5.964 -2.305 -0.428 1.00 98.38 86 VAL A C 1
ATOM 631 O O . VAL A 1 86 ? -6.253 -1.117 -0.553 1.00 98.38 86 VAL A O 1
ATOM 634 N N . ALA A 1 87 ? -4.850 -2.834 -0.923 1.00 98.56 87 ALA A N 1
ATOM 635 C CA . ALA A 1 87 ? -3.962 -2.122 -1.828 1.00 98.56 87 ALA A CA 1
ATOM 636 C C . ALA A 1 87 ? -4.225 -2.579 -3.266 1.00 98.56 87 ALA A C 1
ATOM 638 O O . ALA A 1 87 ? -4.057 -3.756 -3.590 1.00 98.56 87 ALA A O 1
ATOM 639 N N . LEU A 1 88 ? -4.627 -1.649 -4.131 1.00 98.44 88 LEU A N 1
ATOM 640 C CA . LEU A 1 88 ? -4.650 -1.848 -5.577 1.00 98.44 88 LEU A CA 1
ATOM 641 C C . LEU A 1 88 ? -3.318 -1.366 -6.153 1.00 98.44 88 LEU A C 1
ATOM 643 O O . LEU A 1 88 ? -3.051 -0.166 -6.142 1.00 98.44 88 LEU A O 1
ATOM 647 N N . ILE A 1 89 ? -2.512 -2.293 -6.667 1.00 97.69 89 ILE A N 1
ATOM 648 C CA . ILE A 1 89 ? -1.237 -2.019 -7.333 1.00 97.69 89 ILE A CA 1
ATOM 649 C C . ILE A 1 89 ? -1.454 -2.110 -8.842 1.00 97.69 89 ILE A C 1
ATOM 651 O O . ILE A 1 89 ? -1.710 -3.189 -9.381 1.00 97.69 89 ILE A O 1
ATOM 655 N N . GLN A 1 90 ? -1.351 -0.972 -9.520 1.00 97.00 90 GLN A N 1
ATOM 656 C CA . GLN A 1 90 ? -1.578 -0.828 -10.951 1.00 97.00 90 GLN A CA 1
ATOM 657 C C . GLN A 1 90 ? -0.259 -0.474 -11.652 1.00 97.00 90 GLN A C 1
ATOM 659 O O . GLN A 1 90 ? 0.138 0.695 -11.644 1.00 97.00 90 GLN A O 1
ATOM 664 N N . PRO A 1 91 ? 0.429 -1.445 -12.276 1.00 92.75 91 PRO A N 1
ATOM 665 C CA . PRO A 1 91 ? 1.554 -1.134 -13.149 1.00 92.75 91 PRO A CA 1
ATOM 666 C C . PRO A 1 91 ? 1.069 -0.436 -14.431 1.00 92.75 91 PRO A C 1
ATOM 668 O O . PRO A 1 91 ? -0.111 -0.529 -14.791 1.00 92.75 91 PRO A O 1
ATOM 671 N N . ALA A 1 92 ? 1.985 0.250 -15.122 1.00 91.44 92 ALA A N 1
ATOM 672 C CA . ALA A 1 92 ? 1.711 0.880 -16.419 1.00 91.44 92 ALA A CA 1
ATOM 673 C C . ALA A 1 92 ? 1.374 -0.148 -17.510 1.00 91.44 92 ALA A C 1
ATOM 675 O O . ALA A 1 92 ? 0.543 0.111 -18.376 1.00 91.44 92 ALA A O 1
ATOM 676 N N . GLU A 1 93 ? 1.989 -1.327 -17.421 1.00 88.50 93 GLU A N 1
ATOM 677 C CA . GLU A 1 93 ? 1.752 -2.469 -18.294 1.00 88.50 93 GLU A CA 1
ATOM 678 C C . GLU A 1 93 ? 1.507 -3.729 -17.458 1.00 88.50 93 GLU A C 1
ATOM 680 O O . GLU A 1 93 ? 2.082 -3.909 -16.385 1.00 88.50 93 GLU A O 1
ATOM 685 N N . GLY A 1 94 ? 0.660 -4.627 -17.960 1.00 87.56 94 GLY A N 1
ATOM 686 C CA . GLY A 1 94 ? 0.331 -5.881 -17.287 1.00 87.56 94 GLY A CA 1
ATOM 687 C C . GLY A 1 94 ? -0.903 -5.808 -16.386 1.00 87.56 94 GLY A C 1
ATOM 688 O O . GLY A 1 94 ? -1.711 -4.879 -16.449 1.00 87.56 94 GLY A O 1
ATOM 689 N N . LYS A 1 95 ? -1.098 -6.864 -15.589 1.00 91.00 95 LYS A N 1
ATOM 690 C CA . LYS A 1 95 ? -2.302 -7.038 -14.771 1.00 91.00 95 LYS A CA 1
ATOM 691 C C . LYS A 1 95 ? -2.165 -6.316 -13.422 1.00 91.00 95 LYS A C 1
ATOM 693 O O . LYS A 1 95 ? -1.130 -6.469 -12.770 1.00 91.00 95 LYS A O 1
ATOM 698 N N . PRO A 1 96 ? -3.202 -5.587 -12.976 1.00 94.56 96 PRO A N 1
ATOM 699 C CA . PRO A 1 96 ? -3.247 -5.057 -11.621 1.00 94.56 96 PRO A CA 1
ATOM 700 C C . PRO A 1 96 ? -3.302 -6.187 -10.588 1.00 94.56 96 PRO A C 1
ATOM 702 O O . PRO A 1 96 ? -3.877 -7.245 -10.849 1.00 94.56 96 PRO A O 1
ATOM 705 N N . ARG A 1 97 ? -2.756 -5.933 -9.396 1.00 95.75 97 ARG A N 1
ATOM 706 C CA . ARG A 1 97 ? -2.844 -6.829 -8.232 1.00 95.75 97 ARG A CA 1
ATOM 707 C C . ARG A 1 97 ? -3.635 -6.163 -7.111 1.00 95.75 97 ARG A C 1
ATOM 709 O O . ARG A 1 97 ? -3.529 -4.955 -6.911 1.00 95.75 97 ARG A O 1
ATOM 716 N N . MET A 1 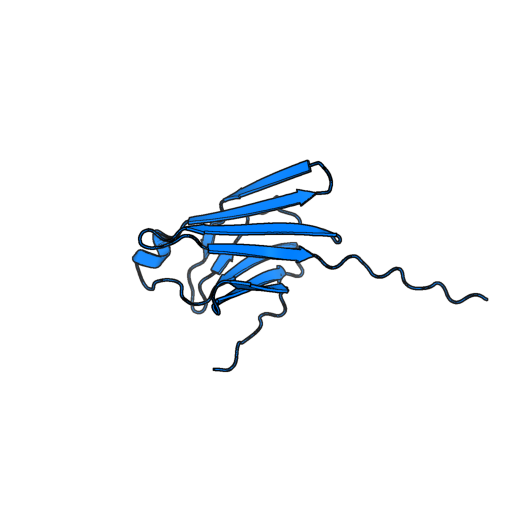98 ? -4.415 -6.954 -6.376 1.00 97.94 98 MET A N 1
ATOM 717 C CA . MET A 1 98 ? -5.162 -6.501 -5.199 1.00 97.94 98 MET A CA 1
ATOM 718 C C . MET A 1 98 ? -4.712 -7.280 -3.967 1.00 97.94 98 MET A C 1
ATOM 720 O O . MET A 1 98 ? -5.140 -8.416 -3.767 1.00 97.94 98 MET A O 1
ATOM 724 N N . ALA A 1 99 ? -3.874 -6.661 -3.139 1.00 98.12 99 ALA A N 1
ATOM 725 C CA . ALA A 1 99 ? -3.442 -7.230 -1.868 1.00 98.12 99 ALA A CA 1
ATOM 726 C C . ALA A 1 99 ? -4.427 -6.838 -0.761 1.00 98.12 99 ALA A C 1
ATOM 728 O O . ALA A 1 99 ? -4.816 -5.673 -0.657 1.00 98.12 99 ALA A O 1
ATOM 729 N N . LYS A 1 100 ? -4.856 -7.811 0.047 1.00 98.19 100 LYS A N 1
ATOM 730 C CA . LYS A 1 100 ? -5.781 -7.604 1.168 1.00 98.19 100 LYS A CA 1
ATOM 731 C C . LYS A 1 100 ? -5.051 -7.867 2.475 1.00 98.19 100 LYS A C 1
ATOM 733 O O . LYS A 1 100 ? -4.453 -8.926 2.627 1.00 98.19 100 LYS A O 1
ATOM 738 N N . PHE A 1 101 ? -5.160 -6.933 3.407 1.00 97.50 101 PHE A N 1
ATOM 739 C CA . PHE A 1 101 ? -4.561 -7.009 4.730 1.00 97.50 101 PHE A CA 1
ATOM 740 C C . PHE A 1 101 ? -5.652 -6.853 5.785 1.00 97.50 101 PHE A C 1
ATOM 742 O O . PHE A 1 101 ? -6.581 -6.057 5.626 1.00 97.50 101 PHE A O 1
ATOM 749 N N . GLU A 1 102 ? -5.523 -7.598 6.873 1.00 93.81 102 GLU A N 1
ATOM 750 C CA . GLU A 1 102 ? -6.356 -7.441 8.061 1.00 93.81 102 GLU A CA 1
ATOM 751 C C . GLU A 1 102 ? -5.464 -6.921 9.180 1.00 93.81 102 GLU A C 1
ATOM 753 O O . GLU A 1 102 ? -4.472 -7.565 9.525 1.00 93.81 102 GLU A O 1
ATOM 758 N N . ILE A 1 103 ? -5.784 -5.743 9.723 1.00 93.69 103 ILE A N 1
ATOM 759 C CA . ILE A 1 103 ? -5.054 -5.221 10.875 1.00 93.69 103 ILE A CA 1
ATOM 760 C C . ILE A 1 103 ? -5.514 -6.026 12.092 1.00 93.69 103 ILE A C 1
ATOM 762 O O . ILE A 1 103 ? -6.714 -6.007 12.390 1.00 93.69 103 ILE A O 1
ATOM 766 N N . PRO A 1 104 ? -4.614 -6.749 12.788 1.00 87.69 104 PRO A N 1
ATOM 767 C CA . PRO A 1 104 ? -5.002 -7.597 13.905 1.00 87.69 104 PRO A CA 1
ATOM 768 C C . PRO A 1 104 ? -5.834 -6.816 14.920 1.00 87.69 104 PRO A C 1
ATOM 770 O O . PRO A 1 104 ? -5.469 -5.707 15.310 1.00 87.69 104 PRO A O 1
ATOM 773 N N . ALA A 1 105 ? -6.964 -7.384 15.340 1.00 81.06 105 ALA A N 1
ATOM 774 C CA . ALA A 1 105 ? -7.698 -6.847 16.475 1.00 81.06 105 ALA A CA 1
ATOM 775 C C . ALA A 1 105 ? -6.801 -6.921 17.723 1.00 81.06 105 ALA A C 1
ATOM 777 O O . ALA A 1 105 ? -6.086 -7.912 17.906 1.00 81.06 105 ALA A O 1
ATOM 778 N N . GLU A 1 106 ? -6.845 -5.910 18.595 1.00 70.62 106 GLU A N 1
ATOM 779 C CA . GLU A 1 106 ? -6.229 -6.043 19.914 1.00 70.62 106 GLU A CA 1
ATOM 780 C C . GLU A 1 106 ? -6.839 -7.273 20.587 1.00 70.62 106 GLU A C 1
ATOM 782 O O . GLU A 1 106 ? -8.062 -7.408 20.684 1.00 70.62 106 GLU A O 1
ATOM 787 N N . THR A 1 107 ? -5.995 -8.212 21.014 1.00 56.56 107 THR A N 1
ATOM 788 C CA . THR A 1 107 ? -6.491 -9.333 21.812 1.00 56.56 107 THR A CA 1
ATOM 789 C C . THR A 1 107 ? -6.911 -8.741 23.154 1.00 56.56 107 THR A C 1
ATOM 791 O O . THR A 1 107 ? -6.065 -8.113 23.796 1.00 56.56 107 THR A O 1
ATOM 794 N N . PRO A 1 108 ? -8.165 -8.906 23.616 1.00 53.56 108 PRO A N 1
ATOM 795 C CA . PRO A 1 108 ? -8.529 -8.467 24.952 1.00 53.56 108 PRO A CA 1
ATOM 796 C C . PRO A 1 108 ? -7.604 -9.178 25.937 1.00 53.56 108 PRO A C 1
ATOM 798 O O . PRO A 1 108 ? -7.613 -10.408 26.024 1.00 53.56 108 PRO A O 1
ATOM 801 N N . VAL A 1 109 ? -6.771 -8.422 26.654 1.00 55.12 109 VAL A N 1
ATOM 802 C CA . VAL A 1 109 ? -5.981 -8.981 27.750 1.00 55.12 109 VAL A CA 1
ATOM 803 C C . VAL A 1 109 ? -6.991 -9.498 28.765 1.00 55.12 109 VAL A C 1
ATOM 805 O O . VAL A 1 109 ? -7.710 -8.714 29.386 1.00 55.12 109 VAL A O 1
ATOM 808 N N . ALA A 1 110 ? -7.090 -10.822 28.893 1.00 54.94 110 ALA A N 1
ATOM 809 C CA . ALA A 1 110 ? -7.918 -11.446 29.908 1.00 54.94 110 ALA A CA 1
ATOM 810 C C . ALA A 1 110 ? -7.494 -10.872 31.263 1.00 54.94 110 ALA A C 1
ATOM 812 O O . ALA A 1 110 ? -6.369 -11.089 31.714 1.00 54.94 110 ALA A O 1
ATOM 813 N N . THR A 1 111 ? -8.369 -10.083 31.886 1.00 56.50 111 THR A N 1
ATOM 814 C CA . THR A 1 111 ? -8.124 -9.589 33.238 1.00 56.50 111 THR A CA 1
ATOM 815 C C . THR A 1 111 ? -8.045 -10.821 34.139 1.00 56.50 111 THR A C 1
ATOM 817 O O . THR A 1 111 ? -9.018 -11.582 34.173 1.00 56.50 111 THR A O 1
ATOM 820 N N . PRO A 1 112 ? -6.916 -11.084 34.825 1.00 58.28 112 PRO A N 1
ATOM 821 C CA . PRO A 1 112 ? -6.850 -12.216 35.731 1.00 58.28 112 PRO A CA 1
ATOM 822 C C . PRO A 1 112 ? -7.936 -12.026 36.790 1.00 58.28 112 PRO A C 1
ATOM 824 O O . PRO A 1 112 ? -8.001 -10.990 37.455 1.00 58.28 112 PRO A O 1
ATOM 827 N N . SER A 1 113 ? -8.836 -13.005 36.883 1.00 63.44 113 SER A N 1
ATOM 828 C CA . SER A 1 113 ? -9.825 -13.048 37.956 1.00 63.44 113 SER A CA 1
ATOM 829 C C . SER A 1 113 ? -9.071 -13.139 39.281 1.00 63.44 113 SER A C 1
ATOM 831 O O . SER A 1 113 ? -8.157 -13.952 39.413 1.00 63.44 113 SER A O 1
ATOM 833 N N . LYS A 1 114 ? -9.411 -12.229 40.194 1.00 57.22 114 LYS A N 1
ATOM 834 C CA . LYS A 1 114 ? -8.826 -12.108 41.531 1.00 57.22 114 LYS A CA 1
ATOM 835 C C . LYS A 1 114 ? -9.079 -13.352 42.379 1.00 57.22 114 LYS A C 1
ATOM 837 O O . LYS A 1 114 ? -10.185 -13.920 42.247 1.00 57.22 114 LYS A O 1
#